Protein AF-A0A171A0W7-F1 (afdb_monomer_lite)

Secondary structure (DSSP, 8-state):
-HHHHHHHHHHHHHHHHHHHHHHHHHHHHHHT---S----------HHHHHHHHHHHHHHHSPP-SHHHHHTS--TTGGGSSS--TT----S-S-SSPPPPGGGS--SPPPPPTT-------TTSHHHHHHHHHHHHHHS---TTS-------THHHHHHHTSS--

InterPro domains:
  IPR000903 Glycylpeptide N-tetradecanoyltransferase [PTHR11377] (46-155)
  IPR016181 Acyl-CoA N-acyltransferase [SSF55729] (72-157)
  IPR022676 Glycylpeptide N-tetradecanoyltransferase, N-terminal [PF01233] (95-157)

Foldseek 3Di:
DVVVVVVVVVVVVVVVVVVVVVVVVVVVVVVPPDDPDDPDDDDPDPPVNVVVVVVVVVVLPDDDPDLVSVVVHDDPPVVPDLDDDSPDDDPDDDGSDDDDDPVRDDPDDDDDPPPDDDDDQDCVPPVSLVVVLVCCQVPPDQDPVSPDGPPPPSVVSVVVVVVVPD

Structure (mmCIF, N/CA/C/O backbone):
data_AF-A0A171A0W7-F1
#
_entry.id   AF-A0A171A0W7-F1
#
loop_
_atom_site.group_PDB
_atom_site.id
_atom_site.type_symbol
_atom_site.label_atom_id
_atom_site.label_alt_id
_atom_site.label_comp_id
_atom_site.label_asym_id
_atom_site.label_entity_id
_atom_site.label_seq_id
_atom_site.pdbx_PDB_ins_code
_atom_site.Cartn_x
_atom_site.Cartn_y
_atom_site.Cartn_z
_atom_site.occupancy
_atom_site.B_iso_or_equiv
_atom_site.auth_seq_id
_atom_site.auth_comp_id
_atom_site.auth_asym_id
_atom_site.auth_atom_id
_atom_site.pdbx_PDB_model_num
ATOM 1 N N . GLN A 1 1 ? 69.963 -29.548 -9.248 1.00 61.38 1 GLN A N 1
ATOM 2 C CA . GLN A 1 1 ? 69.346 -28.806 -8.117 1.00 61.38 1 GLN A CA 1
ATOM 3 C C . GLN A 1 1 ? 67.815 -28.746 -8.191 1.00 61.38 1 GLN A C 1
ATOM 5 O O . GLN A 1 1 ? 67.181 -28.988 -7.172 1.00 61.38 1 GLN A O 1
ATOM 10 N N . ILE A 1 2 ? 67.207 -28.504 -9.360 1.00 66.31 2 ILE A N 1
ATOM 11 C CA . ILE A 1 2 ? 65.739 -28.389 -9.525 1.00 66.31 2 ILE A CA 1
ATOM 12 C C . ILE A 1 2 ? 64.987 -29.681 -9.158 1.00 66.31 2 ILE A C 1
ATOM 14 O O . ILE A 1 2 ? 64.042 -29.639 -8.375 1.00 66.31 2 ILE A O 1
ATOM 18 N N . ASN A 1 3 ? 65.462 -30.845 -9.612 1.00 66.62 3 ASN A N 1
ATOM 19 C CA . ASN A 1 3 ? 64.808 -32.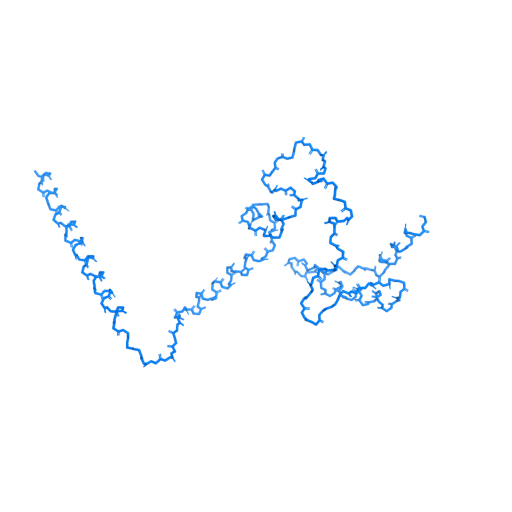127 -9.311 1.00 66.62 3 ASN A CA 1
ATOM 20 C C . ASN A 1 3 ? 64.747 -32.437 -7.807 1.00 66.62 3 ASN A C 1
ATOM 22 O O . ASN A 1 3 ? 63.757 -32.979 -7.332 1.00 66.62 3 ASN A O 1
ATOM 26 N N . ARG A 1 4 ? 65.760 -32.027 -7.032 1.00 75.19 4 ARG A N 1
ATOM 27 C CA . ARG A 1 4 ? 65.777 -32.207 -5.572 1.00 75.19 4 ARG A CA 1
ATOM 28 C C . ARG A 1 4 ? 64.759 -31.296 -4.873 1.00 75.19 4 ARG A C 1
ATOM 30 O O . ARG A 1 4 ? 64.087 -31.745 -3.954 1.00 75.19 4 ARG A O 1
ATOM 37 N N . LYS A 1 5 ? 64.578 -30.056 -5.353 1.00 72.31 5 LYS A N 1
ATOM 38 C CA . LYS A 1 5 ? 63.517 -29.151 -4.869 1.00 72.31 5 LYS A CA 1
ATOM 39 C C . LYS A 1 5 ? 62.117 -29.691 -5.184 1.00 72.31 5 LYS A C 1
ATOM 41 O O . LYS A 1 5 ? 61.250 -29.653 -4.320 1.00 72.31 5 LYS A O 1
ATOM 46 N N . MET A 1 6 ? 61.918 -30.252 -6.377 1.00 74.00 6 MET A N 1
ATOM 47 C CA . MET A 1 6 ? 60.640 -30.859 -6.774 1.00 74.00 6 MET A CA 1
ATOM 48 C C . MET A 1 6 ? 60.285 -32.095 -5.938 1.00 74.00 6 MET A C 1
ATOM 50 O O . MET A 1 6 ? 59.118 -32.291 -5.617 1.00 74.00 6 MET A O 1
ATOM 54 N N . GLN A 1 7 ? 61.269 -32.916 -5.556 1.00 72.19 7 GLN A N 1
ATOM 55 C CA . GLN A 1 7 ? 61.024 -34.062 -4.672 1.00 72.19 7 GLN A CA 1
ATOM 56 C C . GLN A 1 7 ? 60.651 -33.618 -3.253 1.00 72.19 7 GLN A C 1
ATOM 58 O O . GLN A 1 7 ? 59.673 -34.116 -2.706 1.00 72.19 7 GLN A O 1
ATOM 63 N N . ASN A 1 8 ? 61.337 -32.614 -2.700 1.00 76.75 8 ASN A N 1
ATOM 64 C CA . ASN A 1 8 ? 60.993 -32.075 -1.380 1.00 76.75 8 ASN A CA 1
ATOM 65 C C . ASN A 1 8 ? 59.588 -31.449 -1.354 1.00 76.75 8 ASN A C 1
ATOM 67 O O . ASN A 1 8 ? 58.852 -31.657 -0.398 1.00 76.75 8 ASN A O 1
ATOM 71 N N . LEU A 1 9 ? 59.182 -30.747 -2.419 1.00 71.94 9 LEU A N 1
ATOM 72 C CA . LEU A 1 9 ? 57.827 -30.193 -2.535 1.00 71.94 9 LEU A CA 1
ATOM 73 C C . LEU A 1 9 ? 56.745 -31.280 -2.609 1.00 71.94 9 LEU A C 1
ATOM 75 O O . LEU A 1 9 ? 55.656 -31.093 -2.077 1.00 71.94 9 LEU A O 1
ATOM 79 N N . LYS A 1 10 ? 57.034 -32.426 -3.241 1.00 78.62 10 LYS A N 1
ATOM 80 C CA . LYS A 1 10 ? 56.101 -33.563 -3.285 1.00 78.62 10 LYS A CA 1
ATOM 81 C C . LYS A 1 10 ? 55.938 -34.233 -1.924 1.00 78.62 10 LYS A C 1
ATOM 83 O O . LYS A 1 10 ? 54.826 -34.622 -1.587 1.00 78.62 10 LYS A O 1
ATOM 88 N N . VAL A 1 11 ? 57.024 -34.359 -1.161 1.00 81.88 11 VAL A N 1
ATOM 89 C CA . VAL A 1 11 ? 56.976 -34.899 0.206 1.00 81.88 11 VAL A CA 1
ATOM 90 C C . VAL A 1 11 ? 56.189 -33.958 1.112 1.00 81.88 11 VAL A C 1
ATOM 92 O O . VAL A 1 11 ? 55.240 -34.407 1.741 1.00 81.88 11 VAL A O 1
ATOM 95 N N . LEU A 1 12 ? 56.489 -32.656 1.074 1.00 72.44 12 LEU A N 1
ATOM 96 C CA . LEU A 1 12 ? 55.800 -31.661 1.896 1.00 72.44 12 LEU A CA 1
ATOM 97 C C . LEU A 1 12 ? 54.299 -31.597 1.582 1.00 72.44 12 LEU A C 1
ATOM 99 O O . LEU A 1 12 ? 53.480 -31.531 2.486 1.00 72.44 12 LEU A O 1
ATOM 103 N N . LYS A 1 13 ? 53.920 -31.691 0.302 1.00 74.25 13 LYS A N 1
ATOM 104 C CA . LYS A 1 13 ? 52.505 -31.728 -0.087 1.00 74.25 13 LYS A CA 1
ATOM 105 C C . LYS A 1 13 ? 51.790 -32.979 0.432 1.00 74.25 13 LYS A C 1
ATOM 107 O O . LYS A 1 13 ? 50.655 -32.886 0.872 1.00 74.25 13 LYS A O 1
ATOM 112 N N . LYS A 1 14 ? 52.469 -34.129 0.422 1.00 80.31 14 LYS A N 1
ATOM 113 C CA . LYS A 1 14 ? 51.917 -35.383 0.946 1.00 80.31 14 LYS A CA 1
ATOM 114 C C . LYS A 1 14 ? 51.769 -35.361 2.472 1.00 80.31 14 LYS A C 1
ATOM 116 O O . LYS A 1 14 ? 50.852 -35.979 2.990 1.00 80.31 14 LYS A O 1
ATOM 121 N N . GLU A 1 15 ? 52.669 -34.673 3.168 1.00 78.88 15 GLU A N 1
ATOM 122 C CA . GLU A 1 15 ? 52.635 -34.516 4.624 1.00 78.88 15 GLU A CA 1
ATOM 123 C C . GLU A 1 15 ? 51.483 -33.595 5.053 1.00 78.88 15 GLU A C 1
ATOM 125 O O . GLU A 1 15 ? 50.704 -33.976 5.921 1.00 78.88 15 GLU A O 1
ATOM 130 N N . ILE A 1 16 ? 51.278 -32.483 4.334 1.00 68.19 16 ILE A N 1
ATOM 131 C CA . ILE A 1 16 ? 50.118 -31.590 4.511 1.00 68.19 16 ILE A CA 1
ATOM 132 C C . ILE A 1 16 ? 48.800 -32.341 4.255 1.00 68.19 16 ILE A C 1
ATOM 134 O O . ILE A 1 16 ? 47.885 -32.275 5.070 1.00 68.19 16 ILE A O 1
ATOM 138 N N . ASP A 1 17 ? 48.719 -33.128 3.174 1.00 72.25 17 ASP A N 1
ATOM 139 C CA . ASP A 1 17 ? 47.510 -33.898 2.843 1.00 72.25 17 ASP A CA 1
ATOM 140 C C . ASP A 1 17 ? 47.178 -34.985 3.897 1.00 72.25 17 ASP A C 1
ATOM 142 O O . ASP A 1 17 ? 46.019 -35.387 4.039 1.00 72.25 17 ASP A O 1
ATOM 146 N N . GLU A 1 18 ? 48.174 -35.508 4.620 1.00 79.31 18 GLU A N 1
ATOM 147 C CA . GLU A 1 18 ? 47.986 -36.517 5.676 1.00 79.31 18 GLU A CA 1
ATOM 148 C C . GLU A 1 18 ? 47.612 -35.867 7.022 1.00 79.31 18 GLU A C 1
ATOM 150 O O . GLU A 1 18 ? 46.775 -36.396 7.764 1.00 79.31 18 GLU A O 1
ATOM 155 N N . GLU A 1 19 ? 48.176 -34.694 7.311 1.00 69.88 19 GLU A N 1
ATOM 156 C CA . GLU A 1 19 ? 47.856 -33.879 8.485 1.00 69.88 19 GLU A CA 1
ATOM 157 C C . GLU A 1 19 ? 46.410 -33.361 8.411 1.00 69.88 19 GLU A C 1
ATOM 159 O O . GLU A 1 19 ? 45.630 -33.585 9.340 1.00 69.88 19 GLU A O 1
ATOM 164 N N . ASP A 1 20 ? 45.986 -32.846 7.251 1.00 73.94 20 ASP A N 1
ATOM 165 C CA . ASP A 1 20 ? 44.598 -32.440 6.992 1.00 73.94 20 ASP A CA 1
ATOM 166 C C . ASP A 1 20 ? 43.621 -33.615 7.148 1.00 73.94 20 ASP A C 1
ATOM 168 O O . ASP A 1 20 ? 42.533 -33.484 7.718 1.00 73.94 20 ASP A O 1
ATOM 172 N N . ARG A 1 21 ? 44.014 -34.814 6.697 1.00 69.12 21 ARG A N 1
ATOM 173 C CA . ARG A 1 21 ? 43.189 -36.023 6.836 1.00 69.12 21 ARG A CA 1
ATOM 174 C C . ARG A 1 21 ? 43.057 -36.460 8.297 1.00 69.12 21 ARG A C 1
ATOM 176 O O . ARG A 1 21 ? 42.010 -36.988 8.677 1.00 69.12 21 ARG A O 1
ATOM 183 N N . THR A 1 22 ? 44.090 -36.235 9.106 1.00 72.25 22 THR A N 1
ATOM 184 C CA . THR A 1 22 ? 44.109 -36.541 10.543 1.00 72.25 22 THR A CA 1
ATOM 185 C C . THR A 1 22 ? 43.246 -35.550 11.320 1.00 72.25 22 THR A C 1
ATOM 187 O O . THR A 1 22 ? 42.368 -35.982 12.069 1.00 72.25 22 THR A O 1
ATOM 190 N N . ILE A 1 23 ? 43.383 -34.250 11.038 1.00 70.88 23 ILE A N 1
ATOM 191 C CA . ILE A 1 23 ? 42.558 -33.177 11.612 1.00 70.88 23 ILE A CA 1
ATOM 192 C C . ILE A 1 23 ? 41.076 -33.407 11.288 1.00 70.88 23 ILE A C 1
ATOM 194 O O . ILE A 1 23 ? 40.222 -33.342 12.171 1.00 70.88 23 ILE A O 1
ATOM 198 N N . MET A 1 24 ? 40.752 -33.782 10.047 1.00 65.31 24 MET A N 1
ATOM 199 C CA . MET A 1 24 ? 39.374 -34.093 9.646 1.00 65.31 24 MET A CA 1
ATOM 200 C C . MET A 1 24 ? 38.817 -35.342 10.341 1.00 65.31 24 MET A C 1
ATOM 202 O O . MET A 1 24 ? 37.620 -35.412 10.635 1.00 65.31 24 MET A O 1
ATOM 206 N N . LYS A 1 25 ? 39.664 -36.336 10.636 1.00 67.06 25 LYS A N 1
ATOM 207 C CA . LYS A 1 25 ? 39.268 -37.525 11.404 1.00 67.06 25 LYS A CA 1
ATOM 208 C C . LYS A 1 25 ? 39.004 -37.183 12.869 1.00 67.06 25 LYS A C 1
ATOM 210 O O . LYS A 1 25 ? 38.034 -37.689 13.426 1.00 67.06 25 LYS A O 1
ATOM 215 N N . GLU A 1 26 ? 39.827 -36.329 13.468 1.00 64.50 26 GLU A N 1
ATOM 216 C CA . GLU A 1 26 ? 39.694 -35.891 14.859 1.00 64.50 26 GLU A CA 1
ATOM 217 C C . GLU A 1 26 ? 38.480 -34.973 15.057 1.00 64.50 26 GLU A C 1
ATOM 219 O O . GLU A 1 26 ? 37.681 -35.203 15.967 1.00 64.50 26 GLU A O 1
ATOM 224 N N . LEU A 1 27 ? 38.245 -34.033 14.133 1.00 59.81 27 LEU A N 1
ATOM 225 C CA . LEU A 1 27 ? 37.022 -33.226 14.083 1.00 59.81 27 LEU A CA 1
ATOM 226 C C . LEU A 1 27 ? 35.776 -34.114 14.006 1.00 59.81 27 LEU A C 1
ATOM 228 O O . LEU A 1 27 ? 34.863 -33.957 14.816 1.00 59.81 27 LEU A O 1
ATOM 232 N N . ARG A 1 28 ? 35.766 -35.105 13.102 1.00 64.50 28 ARG A N 1
ATOM 233 C CA . ARG A 1 28 ? 34.640 -36.040 12.947 1.00 64.50 28 ARG A CA 1
ATOM 234 C C . ARG A 1 28 ? 34.433 -36.929 14.177 1.00 64.50 28 ARG A C 1
ATOM 236 O O . ARG A 1 28 ? 33.294 -37.264 14.495 1.00 64.50 28 ARG A O 1
ATOM 243 N N . LEU A 1 29 ? 35.504 -37.321 14.868 1.00 53.56 29 LEU A N 1
ATOM 244 C CA . LEU A 1 29 ? 35.415 -38.141 16.078 1.00 53.56 29 LEU A CA 1
ATOM 245 C C . LEU A 1 29 ? 34.895 -37.332 17.276 1.00 53.56 29 LEU A C 1
ATOM 247 O O . LEU A 1 29 ? 34.136 -37.868 18.082 1.00 53.56 29 LEU A O 1
ATOM 251 N N . ASN A 1 30 ? 35.233 -36.042 17.354 1.00 51.81 30 ASN A N 1
ATOM 252 C CA . ASN A 1 30 ? 34.698 -35.126 18.362 1.00 51.81 30 ASN A CA 1
ATOM 253 C C . ASN A 1 30 ? 33.218 -34.790 18.116 1.00 51.81 30 ASN A C 1
ATOM 255 O O . ASN A 1 30 ? 32.473 -34.615 19.075 1.00 51.81 30 ASN A O 1
ATOM 259 N N . THR A 1 31 ? 32.750 -34.803 16.861 1.00 48.56 31 THR A N 1
ATOM 260 C CA . THR A 1 31 ? 31.316 -34.663 16.537 1.00 48.56 31 THR A CA 1
ATOM 261 C C . THR A 1 31 ? 30.476 -35.871 16.980 1.00 48.56 31 THR A C 1
ATOM 263 O O . THR A 1 31 ? 29.288 -35.724 17.239 1.00 48.56 31 THR A O 1
ATOM 266 N N . LEU A 1 32 ? 31.065 -37.067 17.096 1.00 45.91 32 LEU A N 1
ATOM 267 C CA . LEU A 1 32 ? 30.340 -38.310 17.413 1.00 45.91 32 LEU A CA 1
ATOM 268 C C . LEU A 1 32 ? 30.311 -38.669 18.912 1.00 45.91 32 LEU A C 1
ATOM 270 O O . LEU A 1 32 ? 29.763 -39.706 19.274 1.00 45.91 32 LEU A O 1
ATOM 274 N N . LYS A 1 33 ? 30.873 -37.832 19.794 1.00 45.97 33 LYS A N 1
ATOM 275 C CA . LYS A 1 33 ? 30.852 -38.021 21.261 1.00 45.97 33 LYS A CA 1
ATOM 276 C C . LYS A 1 33 ? 29.937 -37.026 21.984 1.00 45.97 33 LYS A C 1
ATOM 278 O O . LYS A 1 33 ? 30.233 -36.608 23.101 1.00 45.97 33 LYS A O 1
ATOM 283 N N . VAL A 1 34 ? 28.833 -36.632 21.359 1.00 45.59 34 VAL A N 1
ATOM 284 C CA . VAL A 1 34 ? 27.788 -35.858 22.039 1.00 45.59 34 VAL A CA 1
ATOM 285 C C . VAL A 1 34 ? 26.852 -36.853 22.727 1.00 45.59 34 VAL A C 1
ATOM 287 O O . VAL A 1 34 ? 26.166 -37.623 22.068 1.00 45.59 34 VAL A O 1
ATOM 290 N N . ASN A 1 35 ? 26.905 -36.898 24.059 1.00 40.44 35 ASN A N 1
ATOM 291 C CA . ASN A 1 35 ? 26.044 -37.739 24.891 1.00 40.44 35 ASN A CA 1
ATOM 292 C C . ASN A 1 35 ? 24.587 -37.237 24.837 1.00 40.44 35 ASN A C 1
ATOM 294 O O . ASN A 1 35 ? 24.324 -36.084 25.169 1.00 40.44 35 ASN A O 1
ATOM 298 N N . ASP A 1 36 ? 23.643 -38.127 24.513 1.00 43.47 36 ASP A N 1
ATOM 299 C CA . ASP A 1 36 ? 22.193 -37.874 24.387 1.00 43.47 36 ASP A CA 1
ATOM 300 C C . ASP A 1 36 ? 21.451 -37.665 25.728 1.00 43.47 36 ASP A C 1
ATOM 302 O O . ASP A 1 36 ? 20.397 -38.254 25.980 1.00 43.47 36 ASP A O 1
ATOM 306 N N . ARG A 1 37 ? 21.981 -36.839 26.636 1.00 46.50 37 ARG A N 1
ATOM 307 C CA . ARG A 1 37 ? 21.278 -36.446 27.870 1.00 46.50 37 ARG A CA 1
ATOM 308 C C . ARG A 1 37 ? 21.612 -35.018 28.285 1.00 46.50 37 ARG A C 1
ATOM 310 O O . ARG A 1 37 ? 22.366 -34.827 29.225 1.00 46.50 37 ARG A O 1
ATOM 317 N N . GLU A 1 38 ? 21.022 -34.050 27.592 1.00 39.62 38 GLU A N 1
ATOM 318 C CA . GLU A 1 38 ? 20.465 -32.812 28.161 1.00 39.62 38 GLU A CA 1
ATOM 319 C C . GLU A 1 3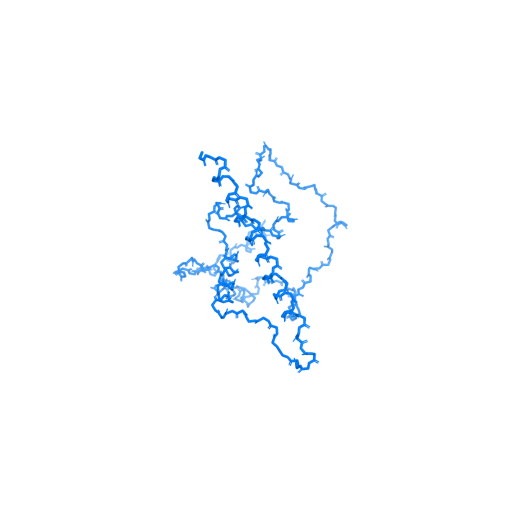8 ? 19.886 -31.961 27.026 1.00 39.62 38 GLU A C 1
ATOM 321 O O . GLU A 1 38 ? 20.567 -31.570 26.082 1.00 39.62 38 GLU A O 1
ATOM 326 N N . VAL A 1 39 ? 18.584 -31.703 27.099 1.00 49.28 39 VAL A N 1
ATOM 327 C CA . VAL A 1 39 ? 17.882 -30.783 26.207 1.00 49.28 39 VAL A CA 1
ATOM 328 C C . VAL A 1 39 ? 18.255 -29.360 26.621 1.00 49.28 39 VAL A C 1
ATOM 330 O O . VAL A 1 39 ? 17.685 -28.855 27.581 1.00 49.28 39 VAL A O 1
ATOM 333 N N . ALA A 1 40 ? 19.200 -28.728 25.919 1.00 43.06 40 ALA A N 1
ATOM 334 C CA . ALA A 1 40 ? 19.281 -27.277 25.709 1.00 43.06 40 ALA A CA 1
ATOM 335 C C . ALA A 1 40 ? 20.487 -26.909 24.822 1.00 43.06 40 ALA A C 1
ATOM 337 O O . ALA A 1 40 ? 21.567 -27.470 24.961 1.00 43.06 40 ALA A O 1
ATOM 338 N N . SER A 1 41 ? 20.318 -25.862 24.009 1.00 45.84 41 SER A N 1
ATOM 339 C CA . SER A 1 41 ? 21.383 -25.095 23.338 1.00 45.84 41 SER A CA 1
ATOM 340 C C . SER A 1 41 ? 21.800 -25.552 21.932 1.00 45.84 41 SER A C 1
ATOM 342 O O . SER A 1 41 ? 22.932 -25.947 21.659 1.00 45.84 41 SER A O 1
ATOM 344 N N . GLY A 1 42 ? 20.859 -25.414 20.994 1.00 46.47 42 GLY A N 1
ATOM 345 C CA . GLY A 1 42 ? 21.189 -25.126 19.600 1.00 46.47 42 GLY A CA 1
ATOM 346 C C . GLY A 1 42 ? 21.606 -23.655 19.440 1.00 46.47 42 GLY A C 1
ATOM 347 O O . GLY A 1 42 ? 21.035 -22.784 20.090 1.00 46.47 42 GLY A O 1
ATOM 348 N N . CYS A 1 43 ? 22.591 -23.422 18.563 1.00 41.78 43 CYS A N 1
ATOM 349 C CA . CYS A 1 43 ? 23.162 -22.151 18.073 1.00 41.78 43 CYS A CA 1
ATOM 350 C C . CYS A 1 43 ? 23.787 -21.171 19.099 1.00 41.78 43 CYS A C 1
ATOM 352 O O . CYS A 1 43 ? 23.143 -20.242 19.572 1.00 41.78 43 CYS A O 1
ATOM 354 N N . ASN A 1 44 ? 25.111 -21.267 19.302 1.00 57.66 44 ASN A N 1
ATOM 355 C CA . ASN A 1 44 ? 25.935 -20.155 19.810 1.00 57.66 44 ASN A CA 1
ATOM 356 C C . ASN A 1 44 ? 26.193 -19.130 18.686 1.00 57.66 44 ASN A C 1
ATOM 358 O O . ASN A 1 44 ? 27.314 -19.005 18.201 1.00 57.66 44 ASN A O 1
ATOM 362 N N . LEU A 1 45 ? 25.150 -18.434 18.228 1.00 63.00 45 LEU A N 1
ATOM 363 C CA . LEU A 1 45 ? 25.322 -17.232 17.408 1.00 63.00 45 LEU A CA 1
ATOM 364 C C . LEU A 1 45 ? 25.727 -16.087 18.342 1.00 63.00 45 LEU A C 1
ATOM 366 O O . LEU A 1 45 ? 25.030 -15.817 19.324 1.00 63.00 45 LEU A O 1
ATOM 370 N N . SER A 1 46 ? 26.849 -15.415 18.069 1.00 80.19 46 SER A N 1
ATOM 371 C CA . SER A 1 46 ? 27.254 -14.251 18.859 1.00 80.19 46 SER A CA 1
ATOM 372 C C . SER A 1 46 ? 26.169 -13.185 18.766 1.00 80.19 46 SER A C 1
ATOM 374 O O . SER A 1 46 ? 25.649 -12.909 17.687 1.00 80.19 46 SER A O 1
ATOM 376 N N . PHE A 1 47 ? 25.860 -12.515 19.876 1.00 75.12 47 PHE A N 1
ATOM 377 C CA . PHE A 1 47 ? 24.936 -11.379 19.869 1.00 75.12 47 PHE A CA 1
ATOM 378 C C . PHE A 1 47 ? 25.312 -10.333 18.804 1.00 75.12 47 PHE A C 1
ATOM 380 O O . PHE A 1 47 ? 24.439 -9.718 18.201 1.00 75.12 47 PHE A O 1
ATOM 387 N N . GLN A 1 48 ? 26.608 -10.167 18.512 1.00 73.19 48 GLN A N 1
ATOM 388 C CA . GLN A 1 48 ? 27.076 -9.282 17.444 1.00 73.19 48 GLN A CA 1
ATOM 389 C C . GLN A 1 48 ? 26.741 -9.798 16.041 1.00 73.19 48 GLN A C 1
ATOM 391 O O . GLN A 1 48 ? 26.484 -8.996 15.150 1.00 73.19 48 GLN A O 1
ATOM 396 N N . GLU A 1 49 ? 26.741 -11.111 15.827 1.00 80.31 49 GLU A N 1
ATOM 397 C CA . GLU A 1 49 ? 26.363 -11.731 14.554 1.00 80.31 49 GLU A CA 1
ATOM 398 C C . GLU A 1 49 ? 24.851 -11.683 14.357 1.00 80.31 49 GLU A C 1
ATOM 400 O O . GLU A 1 49 ? 24.402 -11.338 13.271 1.00 80.31 49 GLU A O 1
ATOM 405 N N . ILE A 1 50 ? 24.073 -11.921 15.420 1.00 82.75 50 ILE A N 1
ATOM 406 C CA . ILE A 1 50 ? 22.616 -11.732 15.411 1.00 82.75 50 ILE A CA 1
ATOM 407 C C . ILE A 1 50 ? 22.289 -10.267 15.121 1.00 82.75 50 ILE A C 1
ATOM 409 O O . ILE A 1 50 ? 21.464 -9.986 14.259 1.00 82.75 50 ILE A O 1
ATOM 413 N N . LYS A 1 51 ? 22.974 -9.323 15.779 1.00 74.88 51 LYS A N 1
ATOM 414 C CA . LYS A 1 51 ? 22.788 -7.887 15.550 1.00 74.88 51 LYS A CA 1
ATOM 415 C C . LYS A 1 51 ? 23.139 -7.490 14.116 1.00 74.88 51 LYS A C 1
ATOM 417 O O . LYS A 1 51 ? 22.345 -6.814 13.480 1.00 74.88 51 LYS A O 1
ATOM 422 N N . LYS A 1 52 ? 24.268 -7.962 13.578 1.00 77.94 52 LYS A N 1
ATOM 423 C CA . LYS A 1 52 ? 24.665 -7.710 12.183 1.00 77.94 52 LYS A CA 1
ATOM 424 C C . LYS A 1 52 ? 23.700 -8.342 11.183 1.00 77.94 52 LYS A C 1
ATOM 426 O O . LYS A 1 52 ? 23.345 -7.700 10.206 1.00 77.94 52 LYS A O 1
ATOM 431 N N . ALA A 1 53 ? 23.260 -9.577 11.415 1.00 79.69 53 ALA A N 1
ATOM 432 C CA . ALA A 1 53 ? 22.286 -10.243 10.555 1.00 79.69 53 ALA A CA 1
ATOM 433 C C . ALA A 1 53 ? 20.938 -9.512 10.581 1.00 79.69 53 ALA A C 1
ATOM 435 O O . ALA A 1 53 ? 20.341 -9.291 9.532 1.00 79.69 53 ALA A O 1
ATOM 436 N N . MET A 1 54 ? 20.501 -9.070 11.763 1.00 74.06 54 MET A N 1
ATOM 437 C CA . MET A 1 54 ? 19.297 -8.265 11.938 1.00 74.06 54 MET A CA 1
ATOM 438 C C . MET A 1 54 ? 19.433 -6.907 11.239 1.00 74.06 54 MET A C 1
ATOM 440 O O . MET A 1 54 ? 18.527 -6.533 10.506 1.00 74.06 54 MET A O 1
ATOM 444 N N . GLU A 1 55 ? 20.570 -6.216 11.369 1.00 72.44 55 GLU A N 1
ATOM 445 C CA . GLU A 1 55 ? 20.876 -4.950 10.679 1.00 72.44 55 GLU A CA 1
ATOM 446 C C . GLU A 1 55 ? 20.901 -5.108 9.150 1.00 72.44 55 GLU A C 1
ATOM 448 O O . GLU A 1 55 ? 20.289 -4.312 8.443 1.00 72.44 55 GLU A O 1
ATOM 453 N N . VAL A 1 56 ? 21.547 -6.155 8.625 1.00 71.56 56 VAL A N 1
ATOM 454 C CA . VAL A 1 56 ? 21.561 -6.467 7.183 1.00 71.56 56 VAL A CA 1
ATOM 455 C C . VAL A 1 56 ? 20.150 -6.775 6.684 1.00 71.56 56 VAL A C 1
ATOM 457 O O . VAL A 1 56 ? 19.753 -6.291 5.626 1.00 71.56 56 VAL A O 1
ATOM 460 N N . PHE A 1 57 ? 19.363 -7.517 7.464 1.00 69.12 57 PHE A N 1
ATOM 461 C CA . PHE A 1 57 ? 17.965 -7.798 7.151 1.00 69.12 57 PHE A CA 1
ATOM 462 C C . PHE A 1 57 ? 17.108 -6.524 7.168 1.00 69.12 57 PHE A C 1
ATOM 464 O O . PHE A 1 57 ? 16.300 -6.317 6.266 1.00 69.12 57 PHE A O 1
ATOM 471 N N . THR A 1 58 ? 17.328 -5.619 8.130 1.00 63.75 58 THR A N 1
ATOM 472 C CA . THR A 1 58 ? 16.618 -4.327 8.173 1.00 63.75 58 THR A CA 1
ATOM 473 C C . THR A 1 58 ? 17.026 -3.428 7.004 1.00 63.75 58 THR A C 1
ATOM 475 O O . THR A 1 58 ? 16.190 -2.727 6.443 1.00 63.75 58 THR A O 1
ATOM 478 N N . PHE A 1 59 ? 18.300 -3.455 6.600 1.00 59.22 59 PHE A N 1
ATOM 479 C CA . PHE A 1 59 ? 18.804 -2.694 5.456 1.00 59.22 59 PHE A CA 1
ATOM 480 C C . PHE A 1 59 ? 18.215 -3.183 4.125 1.00 59.22 59 PHE A C 1
ATOM 482 O O . PHE A 1 59 ? 17.866 -2.364 3.277 1.00 59.22 59 PHE A O 1
ATOM 489 N N . GLN A 1 60 ? 18.025 -4.497 3.961 1.00 60.16 60 GLN A N 1
ATOM 490 C CA . GLN A 1 60 ? 17.341 -5.067 2.793 1.00 60.16 60 GLN A CA 1
ATOM 491 C C . GLN A 1 60 ? 15.871 -4.634 2.687 1.00 60.16 60 GLN A C 1
ATOM 493 O O . GLN A 1 60 ? 15.361 -4.521 1.574 1.00 60.16 60 GLN A O 1
ATOM 498 N N . GLN A 1 61 ? 15.204 -4.360 3.814 1.00 62.19 61 GLN A N 1
ATOM 499 C CA . GLN A 1 61 ? 13.808 -3.912 3.829 1.00 62.19 61 GLN A CA 1
ATOM 500 C C . GLN A 1 61 ? 13.616 -2.428 3.513 1.00 62.19 61 GLN A C 1
ATOM 502 O O . GLN A 1 61 ? 12.503 -2.029 3.172 1.00 62.19 61 GLN A O 1
ATOM 507 N N . LYS A 1 62 ? 14.660 -1.594 3.607 1.00 69.81 62 LYS A N 1
ATOM 508 C CA . LYS A 1 62 ? 14.519 -0.180 3.236 1.00 69.81 62 LYS A CA 1
ATOM 509 C C . LYS A 1 62 ? 14.137 -0.075 1.757 1.00 69.81 62 LYS A C 1
ATOM 511 O O . LYS A 1 62 ? 14.657 -0.858 0.960 1.00 69.81 62 LYS A O 1
ATOM 516 N N . PRO A 1 63 ? 13.278 0.870 1.345 1.00 75.19 63 PRO A N 1
ATOM 517 C CA . PRO A 1 63 ? 13.035 1.121 -0.074 1.00 75.19 63 PRO A CA 1
ATOM 518 C C . PRO A 1 63 ? 14.346 1.519 -0.770 1.00 75.19 63 PRO A C 1
ATOM 520 O O . PRO A 1 63 ? 15.244 2.084 -0.147 1.00 75.19 63 PRO A O 1
ATOM 523 N N . ALA A 1 64 ? 14.521 1.134 -2.037 1.00 81.56 64 ALA A N 1
ATOM 524 C CA . ALA A 1 64 ? 15.661 1.611 -2.823 1.00 81.56 64 ALA A CA 1
ATOM 525 C C . ALA A 1 64 ? 15.466 3.093 -3.139 1.00 81.56 64 ALA A C 1
ATOM 527 O O . ALA A 1 64 ? 14.368 3.487 -3.528 1.00 81.56 64 ALA A O 1
ATOM 528 N N . LYS A 1 65 ? 16.522 3.893 -2.975 1.00 81.62 65 LYS A N 1
ATOM 529 C CA . LYS A 1 65 ? 16.479 5.332 -3.275 1.00 81.62 65 LYS A CA 1
ATOM 530 C C . LYS A 1 65 ? 17.103 5.661 -4.624 1.00 81.62 65 LYS A C 1
ATOM 532 O O . LYS A 1 65 ? 16.839 6.721 -5.182 1.00 81.62 65 LYS A O 1
ATOM 537 N N . THR A 1 66 ? 17.918 4.749 -5.150 1.00 85.44 66 THR A N 1
ATOM 538 C CA . THR A 1 66 ? 18.553 4.870 -6.462 1.00 85.44 66 THR A CA 1
ATOM 539 C C . THR A 1 66 ? 18.204 3.687 -7.357 1.00 85.44 66 THR A C 1
ATOM 541 O O . TH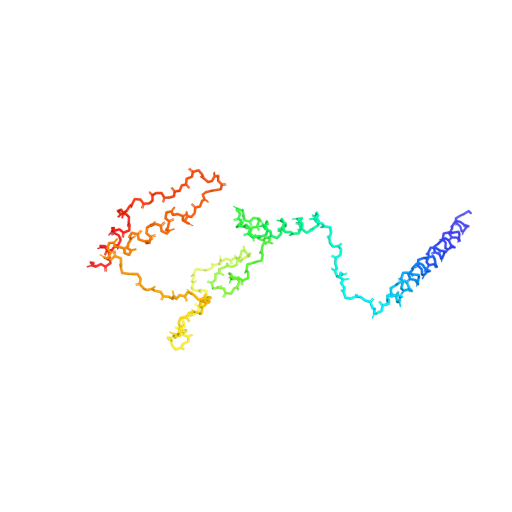R A 1 66 ? 17.828 2.606 -6.890 1.00 85.44 66 THR A O 1
ATOM 544 N N . THR A 1 67 ? 18.352 3.882 -8.666 1.00 83.12 67 THR A N 1
ATOM 545 C CA . THR A 1 67 ? 18.140 2.830 -9.664 1.00 83.12 67 THR A CA 1
ATOM 546 C C . THR A 1 67 ? 19.105 1.664 -9.451 1.00 83.12 67 THR A C 1
ATOM 548 O O . THR A 1 67 ? 18.698 0.507 -9.519 1.00 83.12 67 THR A O 1
ATOM 551 N N . GLU A 1 68 ? 20.368 1.941 -9.121 1.00 85.25 68 GLU A N 1
ATOM 552 C CA . GLU A 1 68 ? 21.393 0.919 -8.889 1.00 85.25 68 GLU A CA 1
ATOM 553 C C . GLU A 1 68 ? 21.056 0.036 -7.684 1.00 85.25 68 GLU A C 1
ATOM 555 O O . GLU A 1 68 ? 21.209 -1.185 -7.749 1.00 85.25 68 GLU A O 1
ATOM 560 N N . GLU A 1 69 ? 20.566 0.633 -6.594 1.00 85.62 69 GLU A N 1
ATOM 561 C CA . GLU A 1 69 ? 20.078 -0.113 -5.431 1.00 85.62 69 GLU A CA 1
ATOM 562 C C . GLU A 1 69 ? 18.839 -0.932 -5.781 1.00 85.62 69 GLU A C 1
ATOM 564 O O . GLU A 1 69 ? 18.694 -2.067 -5.323 1.00 85.62 69 GLU A O 1
ATOM 569 N N . ALA A 1 70 ? 17.942 -0.373 -6.598 1.00 86.25 70 ALA A N 1
ATOM 570 C CA . ALA A 1 70 ? 16.722 -1.052 -6.987 1.00 86.25 70 ALA A CA 1
ATOM 571 C C . ALA A 1 70 ? 17.015 -2.306 -7.819 1.00 86.25 70 ALA A C 1
ATOM 573 O O . ALA A 1 70 ? 16.415 -3.345 -7.564 1.00 86.25 70 ALA A O 1
ATOM 574 N N . MET A 1 71 ? 17.975 -2.245 -8.745 1.00 85.12 71 MET A N 1
ATOM 575 C CA . MET A 1 71 ? 18.383 -3.385 -9.575 1.00 85.12 71 MET A CA 1
ATOM 576 C C . MET A 1 71 ? 18.994 -4.545 -8.772 1.00 85.12 71 MET A C 1
ATOM 578 O O . MET A 1 71 ? 18.975 -5.684 -9.231 1.00 85.12 71 MET A O 1
ATOM 582 N N . GLN A 1 72 ? 19.533 -4.278 -7.579 1.00 84.56 72 GLN A N 1
ATOM 583 C CA . GLN A 1 72 ? 20.129 -5.302 -6.712 1.00 84.56 72 GLN A CA 1
ATOM 584 C C . GLN A 1 72 ? 19.106 -5.989 -5.796 1.00 84.56 72 GLN A C 1
ATOM 586 O O . GLN A 1 72 ? 19.437 -6.980 -5.141 1.00 84.56 72 GLN A O 1
ATOM 591 N N . LYS A 1 73 ? 17.871 -5.478 -5.725 1.00 85.25 73 LYS A N 1
ATOM 592 C CA . LYS A 1 73 ? 16.818 -6.011 -4.854 1.00 85.25 73 LYS A CA 1
ATOM 593 C C . LYS A 1 73 ? 15.937 -7.018 -5.576 1.00 85.25 73 LYS A C 1
ATOM 595 O O . LYS A 1 73 ? 15.613 -6.882 -6.752 1.00 85.25 73 LYS A O 1
ATOM 600 N N . GLN A 1 74 ? 15.485 -8.015 -4.820 1.00 85.50 74 GLN A N 1
ATOM 601 C CA . GLN A 1 74 ? 14.487 -8.969 -5.281 1.00 85.50 74 GLN A CA 1
ATOM 602 C C . GLN A 1 74 ? 13.091 -8.529 -4.830 1.00 85.50 74 GLN A C 1
ATOM 604 O O . GLN A 1 74 ? 12.762 -8.589 -3.647 1.00 85.50 74 GLN A O 1
ATOM 609 N N . TYR A 1 75 ? 12.246 -8.132 -5.780 1.00 89.75 75 TYR A N 1
ATOM 610 C CA . TYR A 1 75 ? 10.873 -7.708 -5.505 1.00 89.75 75 TYR A CA 1
ATOM 611 C C . TYR A 1 75 ? 9.884 -8.856 -5.715 1.00 89.75 75 TYR A C 1
ATOM 613 O O . TYR A 1 75 ? 9.339 -9.017 -6.802 1.00 89.75 75 TYR A O 1
ATOM 621 N N . GLN A 1 76 ? 9.640 -9.653 -4.671 1.00 90.19 76 GLN A N 1
ATOM 622 C CA . GLN A 1 76 ? 8.750 -10.825 -4.744 1.00 90.19 76 GLN A CA 1
ATOM 623 C C . GLN A 1 76 ? 7.306 -10.471 -5.115 1.00 90.19 76 GLN A C 1
ATOM 625 O O . GLN A 1 76 ? 6.648 -11.222 -5.820 1.00 90.19 76 GLN A O 1
ATOM 630 N N . PHE A 1 77 ? 6.808 -9.330 -4.633 1.00 92.06 77 PHE A N 1
ATOM 631 C CA . PHE A 1 77 ? 5.462 -8.872 -4.963 1.00 92.06 77 PHE A CA 1
ATOM 632 C C . PHE A 1 77 ? 5.400 -8.358 -6.406 1.00 92.06 77 PHE A C 1
ATOM 634 O O . PHE A 1 77 ? 4.645 -8.885 -7.220 1.00 92.06 77 PHE A O 1
ATOM 641 N N . TRP A 1 78 ? 6.241 -7.378 -6.751 1.00 92.69 78 TRP A N 1
ATOM 642 C CA . TRP A 1 78 ? 6.213 -6.732 -8.067 1.00 92.69 78 TRP A CA 1
ATOM 643 C C . TRP A 1 78 ? 6.570 -7.666 -9.224 1.00 92.69 78 TRP A C 1
ATOM 645 O O . TRP A 1 78 ? 6.080 -7.455 -10.326 1.00 92.69 78 TRP A O 1
ATOM 655 N N . SER A 1 79 ? 7.337 -8.736 -8.988 1.00 91.06 79 SER A N 1
ATOM 656 C CA . SER A 1 79 ? 7.622 -9.747 -10.016 1.00 91.06 79 SER A CA 1
ATOM 657 C C . SER A 1 79 ? 6.388 -10.541 -10.467 1.00 91.06 79 SER A C 1
ATOM 659 O O . SER A 1 79 ? 6.438 -11.186 -11.514 1.00 91.06 79 SER A O 1
ATOM 661 N N . THR A 1 80 ? 5.298 -10.500 -9.690 1.00 92.19 80 THR A N 1
ATOM 662 C CA . THR A 1 80 ? 4.006 -11.132 -10.017 1.00 92.19 80 THR A CA 1
ATOM 663 C C . THR A 1 80 ? 3.015 -10.178 -10.675 1.00 92.19 80 THR A C 1
ATOM 665 O O . THR A 1 80 ? 1.964 -10.619 -11.131 1.00 92.19 80 THR A O 1
ATOM 668 N N . GLN A 1 81 ? 3.313 -8.878 -10.678 1.00 95.38 81 GLN A N 1
ATOM 669 C CA . GLN A 1 81 ? 2.413 -7.859 -11.197 1.00 95.38 81 GLN A CA 1
ATOM 670 C C . GLN A 1 81 ? 2.709 -7.597 -12.678 1.00 95.38 81 GLN A C 1
ATOM 672 O O . GLN A 1 81 ? 3.862 -7.723 -13.098 1.00 95.38 81 GLN A O 1
ATOM 677 N N . PRO A 1 82 ? 1.702 -7.191 -13.468 1.00 92.88 82 PRO A N 1
ATOM 678 C CA . PRO A 1 82 ? 1.876 -6.839 -14.872 1.00 92.88 82 PRO A CA 1
ATOM 679 C C . PRO A 1 82 ? 2.503 -5.445 -14.993 1.00 92.88 82 PRO A C 1
ATOM 681 O O . PRO A 1 82 ? 1.865 -4.494 -15.436 1.00 92.88 82 PRO A O 1
ATOM 684 N N . VAL A 1 83 ? 3.747 -5.310 -14.541 1.00 93.69 83 VAL A N 1
ATOM 685 C CA . VAL A 1 83 ? 4.548 -4.086 -14.623 1.00 93.69 83 VAL A CA 1
ATOM 686 C C . VAL A 1 83 ? 5.864 -4.381 -15.347 1.00 93.69 83 VAL A C 1
ATOM 688 O O . VAL A 1 83 ? 6.368 -5.504 -15.236 1.00 93.69 83 VAL A O 1
ATOM 691 N N . PRO A 1 84 ? 6.444 -3.407 -16.072 1.00 91.69 84 PRO A N 1
ATOM 692 C CA . PRO A 1 84 ? 7.716 -3.614 -16.750 1.00 91.69 84 PRO A CA 1
ATOM 693 C C . PRO A 1 84 ? 8.822 -3.944 -15.753 1.00 91.69 84 PRO A C 1
ATOM 695 O O . PRO A 1 84 ? 8.864 -3.402 -14.642 1.00 91.69 84 PRO A O 1
ATOM 698 N N . ARG A 1 85 ? 9.743 -4.819 -16.153 1.00 88.81 85 ARG A N 1
ATOM 699 C CA . ARG A 1 85 ? 10.903 -5.133 -15.312 1.00 88.81 85 ARG A CA 1
ATOM 700 C C . ARG A 1 85 ? 11.952 -4.029 -15.392 1.00 88.81 85 ARG A C 1
ATOM 702 O O . ARG A 1 85 ? 12.030 -3.287 -16.365 1.00 88.81 85 ARG A O 1
ATOM 709 N N . MET A 1 86 ? 12.804 -3.958 -14.370 1.00 87.31 86 MET A N 1
ATOM 710 C CA . MET A 1 86 ? 13.860 -2.939 -14.276 1.00 87.31 86 MET A CA 1
ATOM 711 C C . MET A 1 86 ? 14.871 -3.007 -15.433 1.00 87.31 86 MET A C 1
ATOM 713 O O . MET A 1 86 ? 15.459 -1.995 -15.798 1.00 87.31 86 MET A O 1
ATOM 717 N N . ASP A 1 87 ? 15.088 -4.194 -16.000 1.00 86.38 87 ASP A N 1
ATOM 718 C CA . ASP A 1 87 ? 16.012 -4.469 -17.103 1.00 86.38 87 ASP A CA 1
ATOM 719 C C . ASP A 1 87 ? 15.324 -4.549 -18.479 1.00 86.38 87 ASP A C 1
ATOM 721 O O . ASP A 1 87 ? 15.976 -4.810 -19.494 1.00 86.38 87 ASP A O 1
ATOM 725 N N . GLU A 1 88 ? 14.012 -4.319 -18.538 1.00 87.69 88 GLU A N 1
ATOM 726 C CA . GLU A 1 88 ? 13.225 -4.462 -19.756 1.00 87.69 88 GLU A CA 1
ATOM 727 C C . GLU A 1 88 ? 13.320 -3.221 -20.649 1.00 87.69 88 GLU A C 1
ATOM 729 O O . GLU A 1 88 ? 13.100 -2.085 -20.226 1.00 87.69 88 GLU A O 1
ATOM 734 N N . LYS A 1 89 ? 13.612 -3.437 -21.936 1.00 88.25 89 LYS A N 1
ATOM 735 C CA . LYS A 1 89 ? 13.592 -2.371 -22.937 1.00 88.25 89 LYS A CA 1
ATOM 736 C C . LYS A 1 89 ? 12.226 -2.315 -23.613 1.00 88.25 89 LYS A C 1
ATOM 738 O O . LYS A 1 89 ? 11.941 -3.113 -24.501 1.00 88.25 89 LYS A O 1
ATOM 743 N N . ILE A 1 90 ? 11.432 -1.318 -23.245 1.00 88.25 90 ILE A N 1
ATOM 744 C CA . ILE A 1 90 ? 10.113 -1.073 -23.833 1.00 88.25 90 ILE A CA 1
ATOM 745 C C . ILE A 1 90 ? 10.288 -0.492 -25.242 1.00 88.25 90 ILE A C 1
ATOM 747 O O . ILE A 1 90 ? 10.865 0.584 -25.415 1.00 88.25 90 ILE A O 1
ATOM 751 N N . THR A 1 91 ? 9.818 -1.209 -26.261 1.00 90.56 91 THR A N 1
ATOM 752 C CA . THR A 1 91 ? 9.884 -0.773 -27.670 1.00 90.56 91 THR A CA 1
ATOM 753 C C . THR A 1 91 ? 8.562 -0.237 -28.200 1.00 90.56 91 THR A C 1
ATOM 755 O O . THR A 1 91 ? 8.557 0.534 -29.156 1.00 90.56 91 THR A O 1
ATOM 758 N N . GLU A 1 92 ? 7.453 -0.633 -27.585 1.00 91.31 92 GLU A N 1
ATOM 759 C CA . GLU A 1 92 ? 6.098 -0.253 -27.966 1.00 91.31 92 GLU A CA 1
ATOM 760 C C . GLU A 1 92 ? 5.257 0.017 -26.717 1.00 91.31 92 GLU A C 1
ATOM 762 O O . GLU A 1 92 ? 5.513 -0.541 -25.652 1.00 91.31 92 GLU A O 1
ATOM 767 N N . SER A 1 93 ? 4.284 0.918 -26.842 1.00 90.31 93 SER A N 1
ATOM 768 C CA . SER A 1 93 ? 3.373 1.264 -25.751 1.00 90.31 93 SER A CA 1
ATOM 769 C C . SER A 1 93 ? 2.072 0.489 -25.915 1.00 90.31 93 SER A C 1
ATOM 771 O O . SER A 1 93 ? 1.443 0.563 -26.973 1.00 90.31 93 SER A O 1
ATOM 773 N N . GLY A 1 94 ? 1.665 -0.241 -24.879 1.00 90.56 94 GLY A N 1
ATOM 774 C CA . GLY A 1 94 ? 0.440 -1.030 -24.880 1.00 90.56 94 GLY A CA 1
ATOM 775 C C . GLY A 1 94 ? 0.205 -1.772 -23.561 1.00 90.56 94 GLY A C 1
ATOM 776 O O . GLY A 1 94 ? 1.020 -1.666 -22.641 1.00 90.56 94 GLY A O 1
ATOM 777 N N . PRO A 1 95 ? -0.915 -2.507 -23.449 1.00 90.94 95 PRO A N 1
ATOM 778 C CA . PRO A 1 95 ? -1.201 -3.355 -22.296 1.00 90.94 95 PRO A CA 1
ATOM 779 C C . PRO A 1 95 ? -0.140 -4.448 -22.116 1.00 90.94 95 PRO A C 1
ATOM 781 O O . PRO A 1 95 ? 0.276 -5.074 -23.088 1.00 90.94 95 PRO A O 1
ATOM 784 N N . ILE A 1 96 ? 0.259 -4.700 -20.867 1.00 90.19 96 ILE A N 1
ATOM 785 C CA . ILE A 1 96 ? 1.237 -5.750 -20.522 1.00 90.19 96 ILE A CA 1
ATOM 786 C C . ILE A 1 96 ? 0.564 -7.131 -20.473 1.00 90.19 96 ILE A C 1
ATOM 788 O O . ILE A 1 96 ? 1.151 -8.131 -20.877 1.00 90.19 96 ILE A O 1
ATOM 792 N N . GLU A 1 97 ? -0.692 -7.181 -20.029 1.00 90.12 97 GLU A N 1
ATOM 793 C CA . GLU A 1 97 ? -1.556 -8.362 -20.090 1.00 90.12 97 GLU A CA 1
ATOM 794 C C . GLU A 1 97 ? -2.827 -8.038 -20.883 1.00 90.12 97 GLU A C 1
ATOM 796 O O . GLU A 1 97 ? -3.249 -6.884 -20.963 1.00 90.12 97 GLU A O 1
ATOM 801 N N . SER A 1 98 ? -3.440 -9.062 -21.481 1.00 92.06 98 SER A N 1
ATOM 802 C CA . SER A 1 98 ? -4.743 -8.928 -22.141 1.00 92.06 98 SER A CA 1
ATOM 803 C C . SER A 1 98 ? -5.877 -8.775 -21.127 1.00 92.06 98 SER A C 1
ATOM 805 O O . SER A 1 98 ? -5.784 -9.264 -19.999 1.00 92.06 98 SER A O 1
ATOM 807 N N . ASP A 1 99 ? -6.977 -8.160 -21.561 1.00 93.44 99 ASP A N 1
ATOM 808 C CA . ASP A 1 99 ? -8.172 -7.996 -20.737 1.00 93.44 99 ASP A CA 1
ATOM 809 C C . ASP A 1 99 ? -8.725 -9.349 -20.280 1.00 93.44 99 ASP A C 1
ATOM 811 O O . ASP A 1 99 ? -9.000 -10.248 -21.082 1.00 93.44 99 ASP A O 1
ATOM 815 N N . LYS A 1 100 ? -8.916 -9.473 -18.968 1.00 93.44 100 LYS A N 1
ATOM 816 C CA . LYS A 1 100 ? -9.524 -10.648 -18.343 1.00 93.44 100 LYS A CA 1
ATOM 817 C C . LYS A 1 100 ? -11.033 -10.489 -18.335 1.00 93.44 100 LYS A C 1
ATOM 819 O O . LYS A 1 100 ? -11.563 -9.406 -18.072 1.00 93.44 100 LYS A O 1
ATOM 824 N N . LYS A 1 101 ? -11.745 -11.582 -18.595 1.00 94.38 101 LYS A N 1
ATOM 825 C CA . LYS A 1 101 ? -13.205 -11.585 -18.470 1.00 94.38 101 LYS A CA 1
ATOM 826 C C . LYS A 1 101 ? -13.605 -11.468 -17.004 1.00 94.38 101 LYS A C 1
ATOM 828 O O . LYS A 1 101 ? -12.853 -11.866 -16.118 1.00 94.38 101 LYS A O 1
ATOM 833 N N . ARG A 1 102 ? -14.817 -10.974 -16.731 1.00 92.62 102 ARG A N 1
ATOM 834 C CA . ARG A 1 102 ? -15.306 -10.801 -15.353 1.00 92.62 102 ARG A CA 1
ATOM 835 C C . ARG A 1 102 ? -15.269 -12.108 -14.559 1.00 92.62 102 ARG A C 1
ATOM 837 O O . ARG A 1 102 ? -14.995 -12.076 -13.366 1.00 92.62 102 ARG A O 1
ATOM 844 N N . GLU A 1 103 ? -15.507 -13.237 -15.219 1.00 94.62 103 GLU A N 1
ATOM 845 C CA . GLU A 1 103 ? -15.498 -14.568 -14.607 1.00 94.62 103 GLU A CA 1
ATOM 846 C C . GLU A 1 103 ? -14.090 -15.027 -14.188 1.00 94.62 103 GLU A C 1
ATOM 848 O O . GLU A 1 103 ? -13.961 -15.889 -13.324 1.00 94.62 103 GLU A O 1
ATOM 853 N N . GLU A 1 104 ? -13.039 -14.449 -14.775 1.00 93.06 104 GLU A N 1
ATOM 854 C CA . GLU A 1 104 ? -11.634 -14.707 -14.427 1.00 93.06 104 GLU A CA 1
ATOM 855 C C . GLU A 1 104 ? -11.134 -13.779 -13.306 1.00 93.06 104 GLU A C 1
ATOM 857 O O . GLU A 1 104 ? -10.068 -14.006 -12.732 1.00 93.06 104 GLU A O 1
ATOM 862 N N . ILE A 1 105 ? -11.905 -12.739 -12.969 1.00 94.00 105 ILE A N 1
ATOM 863 C CA . ILE A 1 105 ? -11.615 -11.832 -11.861 1.00 94.00 105 ILE A CA 1
ATOM 864 C C . ILE A 1 105 ? -12.157 -12.445 -10.567 1.00 94.00 105 ILE A C 1
ATOM 866 O O . ILE A 1 105 ? -13.292 -12.924 -10.495 1.00 94.00 105 ILE A O 1
ATOM 870 N N . ARG A 1 106 ? -11.339 -12.408 -9.514 1.00 94.00 106 ARG A N 1
ATOM 871 C CA . ARG A 1 106 ? -11.712 -12.861 -8.172 1.00 94.00 106 ARG A CA 1
ATOM 872 C C . ARG A 1 106 ? -12.943 -12.088 -7.675 1.00 94.00 106 ARG A C 1
ATOM 874 O O . ARG A 1 106 ? -12.918 -10.865 -7.628 1.00 94.00 106 ARG A O 1
ATOM 881 N N . GLN A 1 107 ? -13.994 -12.811 -7.286 1.00 94.69 107 GLN A N 1
ATOM 882 C CA . GLN A 1 107 ? -15.233 -12.205 -6.773 1.00 94.69 107 GLN A CA 1
ATOM 883 C C . GLN A 1 107 ? -15.172 -11.908 -5.267 1.00 94.69 107 GLN A C 1
ATOM 885 O O . GLN A 1 107 ? -15.786 -10.956 -4.802 1.00 94.69 107 GLN A O 1
ATOM 890 N N . GLU A 1 108 ? -14.412 -12.704 -4.513 1.00 94.31 108 GLU A N 1
ATOM 891 C CA . GLU A 1 108 ? -14.261 -12.537 -3.065 1.00 94.31 108 GLU A CA 1
ATOM 892 C C . GLU A 1 108 ? -13.111 -11.578 -2.721 1.00 94.31 108 GLU A C 1
ATOM 894 O O . GLU A 1 108 ? -12.063 -11.643 -3.372 1.00 94.31 108 GLU A O 1
ATOM 899 N N . PRO A 1 109 ? -13.211 -10.756 -1.664 1.00 94.69 109 PRO A N 1
ATOM 900 C CA . PRO A 1 109 ? -12.102 -9.923 -1.204 1.00 94.69 109 PRO A CA 1
ATOM 901 C C . PRO A 1 109 ? -10.852 -10.742 -0.857 1.00 94.69 109 PRO A C 1
ATOM 903 O O . PRO A 1 109 ? -10.928 -11.934 -0.538 1.00 94.69 109 PRO A O 1
ATOM 906 N N . TYR A 1 110 ? -9.680 -10.107 -0.899 1.00 94.88 110 TYR A N 1
ATOM 907 C CA . TYR A 1 110 ? -8.448 -10.726 -0.408 1.00 94.88 110 TYR A CA 1
ATOM 908 C C . TYR A 1 110 ? -8.536 -10.981 1.098 1.00 94.88 110 TYR A C 1
ATOM 910 O O . TYR A 1 110 ? -9.129 -10.202 1.836 1.00 94.88 110 TYR A O 1
ATOM 918 N N . SER A 1 111 ? -7.957 -12.082 1.566 1.00 95.81 111 SER A N 1
ATOM 919 C CA . SER A 1 111 ? -7.934 -12.381 2.997 1.00 95.81 111 SER A CA 1
ATOM 920 C C . SER A 1 111 ? -7.045 -11.371 3.722 1.00 95.81 111 SER A C 1
ATOM 922 O O . SER A 1 111 ? -5.927 -11.108 3.278 1.00 95.81 111 SER A O 1
ATOM 924 N N . LEU A 1 112 ? -7.542 -10.830 4.831 1.00 95.25 112 LEU A N 1
ATOM 925 C CA . LEU A 1 112 ? -6.771 -10.001 5.754 1.00 95.25 112 LEU A CA 1
ATOM 926 C C . LEU A 1 112 ? -6.316 -10.840 6.959 1.00 95.25 112 LEU A C 1
ATOM 928 O O . LEU A 1 112 ? -6.899 -11.898 7.208 1.00 95.25 112 LEU A O 1
ATOM 932 N N . PRO A 1 113 ? -5.285 -10.399 7.703 1.00 95.94 113 PRO A N 1
ATOM 933 C CA . PRO A 1 113 ? -4.933 -10.998 8.987 1.00 95.94 113 PRO A CA 1
ATOM 934 C C . PRO A 1 113 ? -6.096 -10.953 9.988 1.00 95.94 113 PRO A C 1
ATOM 936 O O . PRO A 1 113 ? -6.946 -10.061 9.930 1.00 95.94 113 PRO A O 1
ATOM 939 N N . ASP A 1 114 ? -6.100 -11.887 10.937 1.00 94.69 114 ASP A N 1
ATOM 940 C CA . ASP A 1 114 ? -7.138 -11.970 11.966 1.00 94.69 114 ASP A CA 1
ATOM 941 C C . ASP A 1 114 ? -7.259 -10.658 12.759 1.00 94.69 114 ASP A C 1
ATOM 943 O O . ASP A 1 114 ? -6.263 -10.045 13.146 1.00 94.69 114 ASP A O 1
ATOM 947 N N . GLY A 1 115 ? -8.500 -10.237 13.014 1.00 96.00 115 GLY A N 1
ATOM 948 C CA . GLY A 1 115 ? -8.810 -8.972 13.688 1.00 96.00 115 GLY A CA 1
ATOM 949 C C . GLY A 1 115 ? -8.958 -7.767 12.755 1.00 96.00 115 GLY A C 1
ATOM 950 O O . GLY A 1 115 ? -9.352 -6.704 13.228 1.00 96.00 115 GLY A O 1
ATOM 951 N N . PHE A 1 116 ? -8.711 -7.928 11.451 1.00 96.38 116 PHE A N 1
ATOM 952 C CA . PHE A 1 116 ? -8.949 -6.896 10.441 1.00 96.38 116 PHE A CA 1
ATOM 953 C C . PHE A 1 116 ? -10.090 -7.290 9.500 1.00 96.38 116 PHE A C 1
ATOM 955 O O . PHE A 1 116 ? -10.295 -8.465 9.190 1.00 96.38 116 PHE A O 1
ATOM 962 N N . SER A 1 117 ? -10.820 -6.294 9.008 1.00 95.88 117 SER A N 1
ATOM 963 C CA . SER A 1 117 ? -11.883 -6.462 8.019 1.00 95.88 117 SER A CA 1
ATOM 964 C C . SER A 1 117 ? -11.798 -5.363 6.970 1.00 95.88 117 SER A C 1
ATOM 966 O O . SER A 1 117 ? -11.361 -4.252 7.261 1.00 95.88 117 SER A O 1
ATOM 968 N N . TRP A 1 118 ? -12.232 -5.673 5.750 1.00 95.81 118 TRP A N 1
ATOM 969 C CA . TRP A 1 118 ? -12.453 -4.648 4.736 1.00 95.81 118 TRP A CA 1
ATOM 970 C C . TRP A 1 118 ? -13.630 -3.767 5.142 1.00 95.81 118 TRP A C 1
ATOM 972 O O . TRP A 1 118 ? -14.639 -4.281 5.624 1.00 95.81 118 TRP A O 1
ATOM 982 N N . ASP A 1 119 ? -13.504 -2.466 4.905 1.00 93.88 119 ASP A N 1
ATOM 983 C CA . ASP A 1 119 ? -14.569 -1.491 5.111 1.00 93.88 119 ASP A CA 1
ATOM 984 C C . ASP A 1 119 ? -14.657 -0.547 3.904 1.00 93.88 119 ASP A C 1
ATOM 986 O O . ASP A 1 119 ? -13.671 -0.333 3.195 1.00 93.88 119 ASP A O 1
ATOM 990 N N . THR A 1 120 ? -15.851 -0.018 3.641 1.00 93.25 120 THR A N 1
ATOM 991 C CA . THR A 1 120 ? -16.104 0.947 2.563 1.00 93.25 120 THR A CA 1
ATOM 992 C C . THR A 1 120 ? -16.331 2.323 3.168 1.00 93.25 120 THR A C 1
ATOM 994 O O . THR A 1 120 ? -17.348 2.566 3.813 1.00 93.25 120 THR A O 1
ATOM 997 N N . LEU A 1 121 ? -15.395 3.241 2.932 1.00 92.38 121 LEU A N 1
ATOM 998 C CA . LEU A 1 121 ? -15.427 4.575 3.527 1.00 92.38 121 LEU A CA 1
ATOM 999 C C . LEU A 1 121 ? -16.391 5.500 2.768 1.00 92.38 121 LEU A C 1
ATOM 1001 O O . LEU A 1 121 ? -16.205 5.759 1.579 1.00 92.38 121 LEU A O 1
ATOM 1005 N N . VAL A 1 122 ? -17.396 6.035 3.466 1.00 89.88 122 VAL A N 1
ATOM 1006 C CA . VAL A 1 122 ? -18.314 7.058 2.939 1.00 89.88 122 VAL A CA 1
ATOM 1007 C C . VAL A 1 122 ? -17.776 8.440 3.305 1.00 89.88 122 VAL A C 1
ATOM 1009 O O . VAL A 1 122 ? -17.920 8.887 4.438 1.00 89.88 122 VAL A O 1
ATOM 1012 N N . LEU A 1 123 ? -17.146 9.120 2.346 1.00 86.25 123 LEU A N 1
ATOM 1013 C CA . LEU A 1 123 ? -16.431 10.383 2.593 1.00 86.25 123 LEU A CA 1
ATOM 1014 C C . LEU A 1 123 ? -17.346 11.590 2.870 1.00 86.25 123 LEU A C 1
ATOM 1016 O O . LEU A 1 123 ? -16.870 12.608 3.367 1.00 86.25 123 LEU A O 1
ATOM 1020 N N . ASP A 1 124 ? -18.646 11.465 2.593 1.00 86.75 124 ASP A N 1
ATOM 1021 C CA . ASP A 1 124 ? -19.651 12.479 2.940 1.00 86.75 124 ASP A CA 1
ATOM 1022 C C . ASP A 1 124 ? -19.953 12.516 4.445 1.00 86.75 124 ASP A C 1
ATOM 1024 O O . ASP A 1 124 ? -20.491 13.508 4.940 1.00 86.75 124 ASP A O 1
ATOM 1028 N N . ASP A 1 125 ? -19.617 11.451 5.185 1.00 88.38 125 ASP A N 1
ATOM 1029 C CA . ASP A 1 125 ? -19.691 11.448 6.642 1.00 88.38 125 ASP A CA 1
ATOM 1030 C C . ASP A 1 125 ? -18.475 12.201 7.216 1.00 88.38 125 ASP A C 1
ATOM 1032 O O . ASP A 1 125 ? -17.334 11.734 7.090 1.00 88.38 125 ASP A O 1
ATOM 1036 N N . PRO A 1 126 ? -18.679 13.349 7.895 1.00 86.38 126 PRO A N 1
ATOM 1037 C CA . PRO A 1 126 ? -17.583 14.126 8.461 1.00 86.38 126 PRO A CA 1
ATOM 1038 C C . PRO A 1 126 ? -16.737 13.350 9.476 1.00 86.38 126 PRO A C 1
ATOM 1040 O O . PRO A 1 126 ? -15.572 13.700 9.677 1.00 86.38 126 PRO A O 1
ATOM 1043 N N . LEU A 1 127 ? -17.304 12.333 10.136 1.00 89.25 127 LEU A N 1
ATOM 1044 C CA . LEU A 1 127 ? -16.579 11.504 11.094 1.00 89.25 127 LEU A CA 1
ATOM 1045 C C . LEU A 1 127 ? -15.602 10.567 10.377 1.00 89.25 127 LEU A C 1
ATOM 1047 O O . LEU A 1 127 ? -14.420 10.562 10.712 1.00 89.25 127 LEU A O 1
ATOM 1051 N N . VAL A 1 128 ? -16.072 9.855 9.349 1.00 88.44 128 VAL A N 1
ATOM 1052 C CA . VAL A 1 128 ? -15.246 8.947 8.534 1.00 88.44 128 VAL A CA 1
ATOM 1053 C C . VAL A 1 128 ? -14.122 9.716 7.844 1.00 88.44 128 VAL A C 1
ATOM 1055 O O . VAL A 1 128 ? -12.965 9.295 7.864 1.00 88.44 128 VAL A O 1
ATOM 1058 N N . LEU A 1 129 ? -14.434 10.890 7.286 1.00 88.25 129 LEU A N 1
ATOM 1059 C CA . LEU A 1 12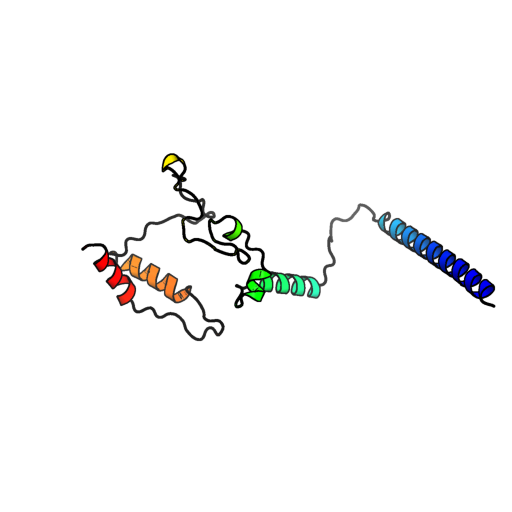9 ? -13.433 11.748 6.658 1.00 88.25 129 LEU A CA 1
ATOM 1060 C C . LEU A 1 129 ? -12.354 12.192 7.655 1.00 88.25 129 LEU A C 1
ATOM 1062 O O . LEU A 1 129 ? -11.168 12.201 7.323 1.00 88.25 129 LEU A O 1
ATOM 1066 N N . LYS A 1 130 ? -12.753 12.535 8.886 1.00 85.50 130 LYS A N 1
ATOM 1067 C CA . LYS A 1 130 ? -11.814 12.909 9.946 1.00 85.50 130 LYS A CA 1
ATOM 1068 C C . LYS A 1 130 ? -10.909 11.741 10.337 1.00 85.50 130 LYS A C 1
ATOM 1070 O O . LYS A 1 130 ? -9.713 11.952 10.504 1.00 85.50 130 LYS A O 1
ATOM 1075 N N . GLU A 1 131 ? -11.453 10.534 10.471 1.00 89.50 131 GLU A N 1
ATOM 1076 C CA . GLU A 1 131 ? -10.669 9.335 10.791 1.00 89.50 131 GLU A CA 1
ATOM 1077 C C . GLU A 1 131 ? -9.637 9.024 9.702 1.00 89.50 131 GLU A C 1
ATOM 1079 O O . GLU A 1 131 ? -8.458 8.842 10.009 1.00 89.50 131 GLU A O 1
ATOM 1084 N N . LEU A 1 132 ? -10.048 9.057 8.429 1.00 88.38 132 LEU A N 1
ATOM 1085 C CA . LEU A 1 132 ? -9.141 8.884 7.294 1.00 88.38 132 LEU A CA 1
ATOM 1086 C C . LEU A 1 132 ? -8.052 9.965 7.273 1.00 88.38 132 LEU A C 1
ATOM 1088 O O . LEU A 1 132 ? -6.874 9.660 7.086 1.00 88.38 132 LEU A O 1
ATOM 1092 N N . TYR A 1 133 ? -8.431 11.225 7.499 1.00 84.62 133 TYR A N 1
ATOM 1093 C CA . TYR A 1 133 ? -7.492 12.341 7.565 1.00 84.62 133 TYR A CA 1
ATOM 1094 C C . TYR A 1 133 ? -6.451 12.150 8.674 1.00 84.62 133 TYR A C 1
ATOM 1096 O O . TYR A 1 133 ? -5.256 12.336 8.437 1.00 84.62 133 TYR A O 1
ATOM 1104 N N . THR A 1 134 ? -6.883 11.755 9.874 1.00 84.88 134 THR A N 1
ATOM 1105 C CA . THR A 1 134 ? -5.982 11.461 10.994 1.00 84.88 134 THR A CA 1
ATOM 1106 C C . THR A 1 134 ? -5.043 10.305 10.656 1.00 84.88 134 THR A C 1
ATOM 1108 O O . THR A 1 134 ? -3.834 10.452 10.824 1.00 84.88 134 THR A O 1
ATOM 1111 N N . LEU A 1 135 ? -5.562 9.202 10.103 1.00 89.69 135 LEU A N 1
ATOM 1112 C CA . LEU A 1 135 ? -4.755 8.046 9.709 1.00 89.69 135 LEU A CA 1
ATOM 1113 C C . LEU A 1 135 ? -3.633 8.446 8.743 1.00 89.69 135 LEU A C 1
ATOM 1115 O O . LEU A 1 135 ? -2.475 8.089 8.968 1.00 89.69 135 LEU A O 1
ATOM 1119 N N . LEU A 1 136 ? -3.967 9.200 7.693 1.00 86.19 136 LEU A N 1
ATOM 1120 C CA . LEU A 1 136 ? -2.993 9.664 6.708 1.00 86.19 136 LEU A CA 1
ATOM 1121 C C . LEU A 1 136 ? -2.005 10.655 7.330 1.00 86.19 136 LEU A C 1
ATOM 1123 O O . LEU A 1 136 ? -0.805 10.488 7.185 1.00 86.19 136 LEU A O 1
ATOM 1127 N N . THR A 1 137 ? -2.470 11.647 8.083 1.00 79.12 137 THR A N 1
ATOM 1128 C CA . THR A 1 137 ? -1.578 12.652 8.690 1.00 79.12 137 THR A 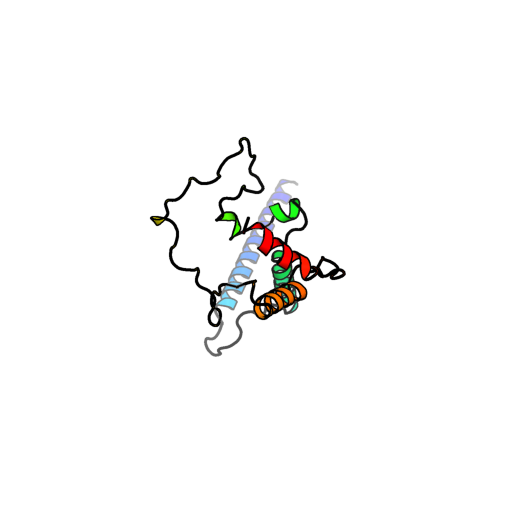CA 1
ATOM 1129 C C . THR A 1 137 ? -0.546 12.018 9.632 1.00 79.12 137 THR A C 1
ATOM 1131 O O . THR A 1 137 ? 0.601 12.462 9.707 1.00 79.12 137 THR A O 1
ATOM 1134 N N . GLU A 1 138 ? -0.941 10.975 10.363 1.00 82.69 138 GLU A N 1
ATOM 1135 C CA . GLU A 1 138 ? -0.075 10.324 11.345 1.00 82.69 138 GLU A CA 1
ATOM 1136 C C . GLU A 1 138 ? 0.857 9.264 10.743 1.00 82.69 138 GLU A C 1
ATOM 1138 O O . GLU A 1 138 ? 1.940 9.060 11.294 1.00 82.69 138 GLU A O 1
ATOM 1143 N N . ASN A 1 139 ? 0.465 8.615 9.637 1.00 83.44 139 ASN A N 1
ATOM 1144 C CA . ASN A 1 139 ? 1.140 7.418 9.108 1.00 83.44 139 ASN A CA 1
ATOM 1145 C C . ASN A 1 139 ? 1.588 7.528 7.639 1.00 83.44 139 ASN A C 1
ATOM 1147 O O . ASN A 1 139 ? 2.222 6.607 7.122 1.00 83.44 139 ASN A O 1
ATOM 1151 N N . TYR A 1 140 ? 1.244 8.608 6.938 1.00 78.62 140 TYR A N 1
ATOM 1152 C CA . TYR A 1 140 ? 1.625 8.819 5.545 1.00 78.62 140 TYR A CA 1
ATOM 1153 C C . TYR A 1 140 ? 2.987 9.513 5.457 1.00 78.62 140 TYR 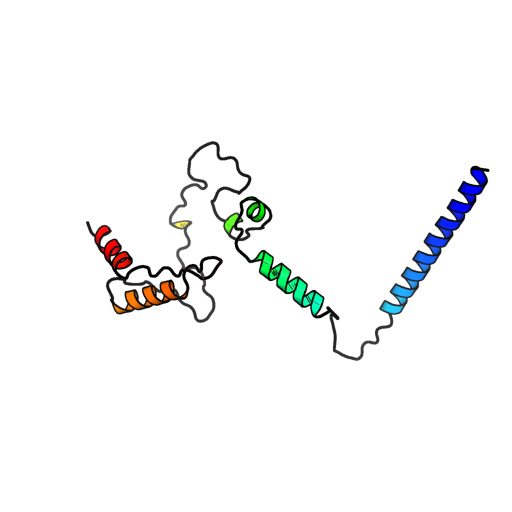A C 1
ATOM 1155 O O . TYR A 1 140 ? 3.222 10.501 6.144 1.00 78.62 140 TYR A O 1
ATOM 1163 N N . VAL A 1 141 ? 3.852 8.950 4.607 1.00 68.94 141 VAL A N 1
ATOM 1164 C CA . VAL A 1 141 ? 5.210 9.371 4.209 1.00 68.94 141 VAL A CA 1
ATOM 1165 C C . VAL A 1 141 ? 5.932 10.308 5.186 1.00 68.94 141 VAL A C 1
ATOM 1167 O O . VAL A 1 141 ? 5.722 11.519 5.205 1.00 68.94 141 VAL A O 1
ATOM 1170 N N . GLU A 1 142 ? 6.887 9.739 5.915 1.00 63.44 142 GLU A N 1
ATOM 1171 C CA . GLU A 1 142 ? 7.970 10.499 6.530 1.00 63.44 142 GLU A CA 1
ATOM 1172 C C . GLU A 1 142 ? 9.045 10.717 5.455 1.00 63.44 142 GLU A C 1
ATOM 1174 O O . GLU A 1 142 ? 9.540 9.744 4.878 1.00 63.44 142 GLU A O 1
ATOM 1179 N N . ASP A 1 143 ? 9.400 11.970 5.150 1.00 61.72 143 ASP A N 1
ATOM 1180 C CA . ASP A 1 143 ? 10.642 12.230 4.410 1.00 61.72 143 ASP A CA 1
ATOM 1181 C C . ASP A 1 143 ? 11.826 11.595 5.159 1.00 61.72 143 ASP A C 1
ATOM 1183 O O . ASP A 1 143 ? 11.770 11.388 6.371 1.00 61.72 143 ASP A O 1
ATOM 1187 N N . ASP A 1 144 ? 12.925 11.318 4.456 1.00 58.72 144 ASP A N 1
ATOM 1188 C CA . ASP A 1 144 ? 14.107 10.644 5.018 1.00 58.72 144 ASP A CA 1
ATOM 1189 C C . ASP A 1 144 ? 14.679 11.298 6.290 1.00 58.72 144 ASP A C 1
ATOM 1191 O O . ASP A 1 144 ? 15.302 10.617 7.108 1.00 58.72 144 ASP A O 1
ATOM 1195 N N . ASP A 1 145 ? 14.442 12.601 6.458 1.00 58.19 145 ASP A N 1
ATOM 1196 C CA . ASP A 1 145 ? 14.879 13.400 7.604 1.00 58.19 145 ASP A CA 1
ATOM 1197 C C . ASP A 1 145 ? 13.770 13.620 8.656 1.00 58.19 145 ASP A C 1
ATOM 1199 O O . ASP A 1 145 ? 13.978 14.334 9.636 1.00 58.19 145 ASP A O 1
ATOM 1203 N N . ALA A 1 146 ? 12.577 13.043 8.459 1.00 57.41 146 ALA A N 1
ATOM 1204 C CA . ALA A 1 146 ? 11.366 13.249 9.264 1.00 57.41 146 ALA A CA 1
ATOM 1205 C C . ALA A 1 146 ? 11.000 14.737 9.483 1.00 57.41 146 ALA A C 1
ATOM 1207 O O . ALA A 1 146 ? 10.319 15.091 10.447 1.00 57.41 146 ALA A O 1
ATOM 1208 N N . MET A 1 147 ? 11.466 15.624 8.595 1.00 52.22 147 MET A N 1
ATOM 1209 C CA . MET A 1 147 ? 11.339 17.079 8.739 1.00 52.22 147 MET A CA 1
ATOM 1210 C C . MET A 1 147 ? 10.005 17.633 8.239 1.00 52.22 147 MET A C 1
ATOM 1212 O O . MET A 1 147 ? 9.612 18.723 8.654 1.00 52.22 147 MET A O 1
ATOM 1216 N N . PHE A 1 148 ? 9.301 16.898 7.378 1.00 52.78 148 PHE A N 1
ATOM 1217 C CA . PHE A 1 148 ? 8.015 17.312 6.838 1.00 52.78 148 PHE A CA 1
ATOM 1218 C C . PHE A 1 148 ? 7.025 16.158 6.918 1.00 52.78 148 PHE A C 1
ATOM 1220 O O . PHE A 1 148 ? 7.302 15.045 6.477 1.00 52.78 148 PHE A O 1
ATOM 1227 N N . ARG A 1 149 ? 5.863 16.445 7.506 1.00 57.53 149 ARG A N 1
ATOM 1228 C CA . ARG A 1 149 ? 4.666 15.618 7.382 1.00 57.53 149 ARG A CA 1
ATOM 1229 C C . ARG A 1 149 ? 3.734 16.332 6.424 1.00 57.53 149 ARG A C 1
ATOM 1231 O O . ARG A 1 149 ? 3.642 17.561 6.450 1.00 57.53 149 ARG A O 1
ATOM 1238 N N . PHE A 1 150 ? 3.061 15.573 5.572 1.00 53.06 150 PHE A N 1
ATOM 1239 C CA . PHE A 1 150 ? 2.047 16.125 4.690 1.00 53.06 150 PHE A CA 1
ATOM 1240 C C . PHE A 1 150 ? 0.859 16.600 5.542 1.00 53.06 150 PHE A C 1
ATOM 1242 O O . PHE A 1 150 ? -0.069 15.841 5.804 1.00 53.06 150 PHE A O 1
ATOM 1249 N N . GLU A 1 151 ? 0.872 17.857 5.995 1.00 51.84 151 GLU A N 1
ATOM 1250 C CA . GLU A 1 151 ? -0.334 18.535 6.484 1.00 51.84 151 GLU A CA 1
ATOM 1251 C C . GLU A 1 151 ? -1.218 18.846 5.269 1.00 51.84 151 GLU A C 1
ATOM 1253 O O . GLU A 1 151 ? -1.300 19.965 4.758 1.00 51.84 151 GLU A O 1
ATOM 1258 N N . GLY A 1 152 ? -1.823 17.793 4.725 1.00 51.53 152 GLY A N 1
ATOM 1259 C CA . GLY A 1 152 ? -2.693 17.846 3.564 1.00 51.53 152 GLY A CA 1
ATOM 1260 C C . GLY A 1 152 ? -4.022 18.478 3.921 1.00 51.53 152 GLY A C 1
ATOM 1261 O O . GLY A 1 152 ? -4.982 17.750 4.102 1.00 51.53 152 GLY A O 1
ATOM 1262 N N . HIS A 1 153 ? -4.064 19.808 4.043 1.00 52.94 153 HIS A N 1
ATOM 1263 C CA . HIS A 1 153 ? -5.248 20.644 4.262 1.00 52.94 153 HIS A CA 1
ATOM 1264 C C . HIS A 1 153 ? -6.568 19.918 3.962 1.00 52.94 153 HIS A C 1
ATOM 1266 O O . HIS A 1 153 ? -6.831 19.589 2.807 1.00 52.94 153 HIS A O 1
ATOM 1272 N N . TYR A 1 154 ? -7.401 19.736 4.992 1.00 50.41 154 TYR A N 1
ATOM 1273 C CA . TYR A 1 154 ? -8.747 19.127 5.002 1.00 50.41 154 TYR A CA 1
ATOM 1274 C C . TYR A 1 154 ? -9.599 19.374 3.728 1.00 50.41 154 TYR A C 1
ATOM 1276 O O . TYR A 1 154 ? -10.415 18.547 3.333 1.00 50.41 154 TYR A O 1
ATOM 1284 N N . ASN A 1 155 ? -9.361 20.499 3.049 1.00 48.41 155 ASN A N 1
ATOM 1285 C CA . ASN A 1 155 ? -9.988 20.913 1.797 1.00 48.41 155 ASN A CA 1
ATOM 1286 C C . ASN A 1 155 ? -9.642 20.044 0.567 1.00 48.41 155 ASN A C 1
ATOM 1288 O O . ASN A 1 155 ? -10.442 19.999 -0.361 1.00 48.41 155 ASN A O 1
ATOM 1292 N N . LEU A 1 156 ? -8.483 19.375 0.498 1.00 57.72 156 LEU A N 1
ATOM 1293 C CA . LEU A 1 156 ? -8.100 18.604 -0.699 1.00 57.72 156 LEU A CA 1
ATOM 1294 C C . LEU A 1 156 ? -9.005 17.374 -0.891 1.00 57.72 156 LEU A C 1
ATOM 1296 O O . LEU A 1 156 ? -9.465 17.124 -1.999 1.00 57.72 156 LEU A O 1
ATOM 1300 N N . LEU A 1 157 ? -9.326 16.667 0.198 1.00 56.44 157 LEU A N 1
ATOM 1301 C CA . LEU A 1 157 ? -10.202 15.489 0.169 1.00 56.44 157 LEU A CA 1
ATOM 1302 C C . LEU A 1 157 ? -11.685 15.853 -0.011 1.00 56.44 157 LEU A C 1
ATOM 1304 O O . LEU A 1 157 ? -12.436 15.068 -0.580 1.00 56.44 157 LEU A O 1
ATOM 1308 N N . GLN A 1 158 ? -12.109 17.047 0.423 1.00 53.38 158 GLN A N 1
ATOM 1309 C CA . GLN A 1 158 ? -13.468 17.543 0.160 1.00 53.38 158 GLN A CA 1
ATOM 1310 C C . GLN A 1 158 ? -13.679 17.948 -1.303 1.00 53.38 158 GLN A C 1
ATOM 1312 O O . GLN A 1 158 ? -14.758 17.727 -1.846 1.00 53.38 158 GLN A O 1
ATOM 1317 N N . ASN A 1 159 ? -12.660 18.511 -1.957 1.00 52.03 159 ASN A N 1
ATOM 1318 C CA . ASN A 1 159 ? -12.802 18.998 -3.328 1.00 52.03 159 ASN A CA 1
ATOM 1319 C C . ASN A 1 159 ? -12.903 17.867 -4.369 1.00 52.03 159 ASN A C 1
ATOM 1321 O O . ASN A 1 159 ? -13.531 18.076 -5.401 1.00 52.03 159 ASN A O 1
ATOM 1325 N N . GLU A 1 160 ? -12.349 16.671 -4.132 1.00 49.88 160 GLU A N 1
ATOM 1326 C CA . GLU A 1 160 ? -12.448 15.563 -5.105 1.00 49.88 160 GLU A CA 1
ATOM 1327 C C . GLU A 1 160 ? -13.808 14.841 -5.107 1.00 49.88 160 GLU A C 1
ATOM 1329 O O . GLU A 1 160 ? -14.184 14.256 -6.124 1.00 49.88 160 GLU A O 1
ATOM 1334 N N . GLY A 1 161 ? -14.605 14.951 -4.036 1.00 46.12 161 GLY A N 1
ATOM 1335 C CA . GLY A 1 161 ? -15.991 14.456 -4.023 1.00 46.12 161 GLY A CA 1
ATOM 1336 C C . GLY A 1 161 ? -16.919 15.219 -4.983 1.00 46.12 161 GLY A C 1
ATOM 1337 O O . GLY A 1 161 ? -17.891 14.665 -5.499 1.00 46.12 161 GLY A O 1
ATOM 1338 N N . GLU A 1 162 ? -16.590 16.475 -5.296 1.00 43.84 162 GLU A N 1
ATOM 1339 C CA . GLU A 1 162 ? -17.402 17.350 -6.151 1.00 43.84 162 GLU A CA 1
ATOM 1340 C C . GLU A 1 162 ? -17.136 17.159 -7.661 1.00 43.84 162 GLU A C 1
ATOM 1342 O O . GLU A 1 162 ? -17.963 17.546 -8.488 1.00 43.84 162 GLU A O 1
ATOM 1347 N N . TYR A 1 163 ? -16.019 16.526 -8.048 1.00 43.28 163 TYR A N 1
ATOM 1348 C CA . TYR A 1 163 ? -15.672 16.280 -9.460 1.00 43.28 163 TYR A CA 1
ATOM 1349 C C . TYR A 1 163 ? -16.192 14.949 -10.020 1.00 43.28 163 TYR A C 1
ATOM 1351 O O . TYR A 1 163 ? -16.144 14.752 -11.231 1.00 43.28 163 TYR A O 1
ATOM 1359 N N . LEU A 1 164 ? -16.724 14.053 -9.181 1.00 37.62 164 LEU A N 1
ATOM 1360 C CA . LEU A 1 164 ? -17.304 12.773 -9.621 1.00 37.62 164 LEU A CA 1
ATOM 1361 C C . LEU A 1 164 ? -18.838 12.801 -9.764 1.00 37.62 164 LEU A C 1
ATOM 1363 O O . LEU A 1 164 ? -19.436 11.792 -10.132 1.00 37.62 164 LEU A O 1
ATOM 1367 N N . THR A 1 165 ? -19.483 13.944 -9.504 1.00 41.16 165 THR A N 1
ATOM 1368 C CA . THR A 1 165 ? -20.948 14.123 -9.602 1.00 41.16 165 THR A CA 1
ATOM 1369 C C . THR A 1 165 ? -21.400 15.131 -10.670 1.00 41.16 165 THR A C 1
ATOM 1371 O O . THR A 1 165 ? -22.577 15.497 -10.699 1.00 41.16 165 THR A O 1
ATOM 1374 N N . LYS A 1 166 ? -20.516 15.545 -11.589 1.00 35.47 166 LYS A N 1
ATOM 1375 C CA . LYS A 1 166 ? -20.880 16.328 -12.785 1.00 35.47 166 LYS A CA 1
ATOM 1376 C C . LYS A 1 166 ? -20.678 15.557 -14.079 1.00 35.47 166 LYS A C 1
ATOM 1378 O O . LYS A 1 166 ? -19.642 14.873 -14.200 1.00 35.47 166 LYS A O 1
#

Radius of gyration: 31.49 Å; chains: 1; bounding box: 90×59×56 Å

pLDDT: mean 74.58, std 17.17, range [35.47, 96.38]

Organism: Triatoma infestans (NCBI:txid30076)

Sequence (166 aa):
QINRKMQNLKVLKKEIDEEDRTIMKELRLNTLKVNDREVASGCNLSFQEIKKAMEVFTFQQKPAKTTEEAMQKQYQFWSTQPVPRMDEKITESGPIESDKKREEIRQEPYSLPDGFSWDTLVLDDPLVLKELYTLLTENYVEDDDAMFRFEGHYNLLQNEGEYLTK